Protein AF-A0A239NAW5-F1 (afdb_monomer_lit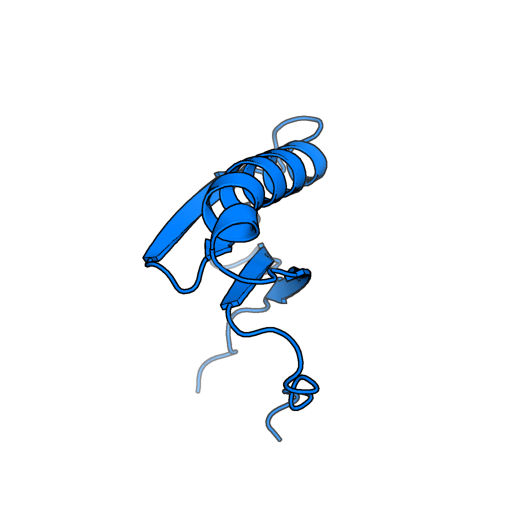e)

Structure (mmCIF, N/CA/C/O backbone):
data_AF-A0A239NAW5-F1
#
_entry.id   AF-A0A239NAW5-F1
#
loop_
_atom_site.group_PDB
_atom_site.id
_atom_site.type_symbol
_atom_site.label_atom_id
_atom_site.label_alt_id
_atom_site.label_comp_id
_atom_site.label_asym_id
_atom_site.label_entity_id
_atom_site.label_seq_id
_atom_site.pdbx_PDB_ins_code
_atom_site.Cartn_x
_atom_site.Cartn_y
_atom_site.Cartn_z
_atom_site.occupancy
_atom_site.B_iso_or_equiv
_atom_site.auth_seq_id
_atom_site.auth_comp_id
_atom_site.auth_asym_id
_atom_site.auth_atom_id
_atom_site.pdbx_PDB_model_num
ATOM 1 N N . MET A 1 1 ? -25.492 -6.378 -9.970 1.00 29.95 1 MET A N 1
ATOM 2 C CA . MET A 1 1 ? -24.790 -5.607 -11.021 1.00 29.95 1 MET A CA 1
ATOM 3 C C . MET A 1 1 ? -23.358 -5.449 -10.565 1.00 29.95 1 MET A C 1
ATOM 5 O O . MET A 1 1 ? -23.168 -5.020 -9.440 1.00 29.95 1 MET A O 1
ATOM 9 N N . ALA A 1 2 ? -22.381 -5.875 -11.358 1.00 33.94 2 ALA A N 1
ATOM 10 C CA . ALA A 1 2 ? -20.978 -5.794 -10.970 1.00 33.94 2 ALA A CA 1
ATOM 11 C C . ALA A 1 2 ? -20.490 -4.349 -11.194 1.00 33.94 2 ALA A C 1
ATOM 13 O O . ALA A 1 2 ? -20.532 -3.866 -12.322 1.00 33.94 2 ALA A O 1
ATOM 14 N N . TRP A 1 3 ? -20.103 -3.642 -10.127 1.00 39.53 3 TRP A N 1
ATOM 15 C CA . TRP A 1 3 ? -19.719 -2.217 -10.156 1.00 39.53 3 TRP A CA 1
ATOM 16 C C . TRP A 1 3 ? -18.268 -1.978 -10.613 1.00 39.53 3 TRP A C 1
ATOM 18 O O . TRP A 1 3 ? -17.663 -0.956 -10.298 1.00 39.53 3 TRP A O 1
ATOM 28 N N . TRP A 1 4 ? -17.696 -2.886 -11.401 1.00 45.91 4 TRP A N 1
ATOM 29 C CA . TRP A 1 4 ? -16.339 -2.722 -11.911 1.00 45.91 4 TRP A CA 1
ATOM 30 C C . TRP A 1 4 ? -16.360 -1.771 -13.111 1.00 45.91 4 TRP A C 1
ATOM 32 O O . TRP A 1 4 ? -16.792 -2.131 -14.211 1.00 45.91 4 TRP A O 1
ATOM 42 N N . ARG A 1 5 ? -15.893 -0.532 -12.912 1.00 43.50 5 ARG A N 1
ATOM 43 C CA . ARG A 1 5 ? -15.478 0.318 -14.034 1.00 43.50 5 ARG A CA 1
ATOM 44 C C . ARG A 1 5 ? -14.358 -0.414 -14.766 1.00 43.50 5 ARG A C 1
ATOM 46 O O . ARG A 1 5 ? -13.325 -0.728 -14.187 1.00 43.50 5 ARG A O 1
ATOM 53 N N . LYS A 1 6 ? -14.568 -0.675 -16.054 1.00 43.91 6 LYS A N 1
ATOM 54 C CA . LYS A 1 6 ? -13.543 -1.196 -16.958 1.00 43.91 6 LYS A CA 1
ATOM 55 C C . LYS A 1 6 ? -12.409 -0.160 -17.006 1.00 43.91 6 LYS A C 1
ATOM 57 O O . LYS A 1 6 ? -12.614 0.900 -17.598 1.00 43.91 6 LYS A O 1
ATOM 62 N N . LYS A 1 7 ? -11.279 -0.426 -16.330 1.00 52.47 7 LYS A N 1
ATOM 63 C CA . LYS A 1 7 ? -10.078 0.431 -16.366 1.00 52.47 7 LYS A CA 1
ATOM 64 C C . LYS A 1 7 ? -9.748 0.746 -17.835 1.00 52.47 7 LYS A C 1
ATOM 66 O O . LYS A 1 7 ? -9.735 -0.163 -18.673 1.00 52.47 7 LYS A O 1
ATOM 71 N N . GLN A 1 8 ? -9.566 2.029 -18.163 1.00 49.97 8 GLN A N 1
ATOM 72 C CA . GLN A 1 8 ? -8.993 2.427 -19.450 1.00 49.97 8 GLN A CA 1
ATOM 73 C C . GLN A 1 8 ? -7.591 1.822 -19.525 1.00 49.97 8 GLN A C 1
ATOM 75 O O . GLN A 1 8 ? -6.808 1.903 -18.586 1.00 49.97 8 GLN A O 1
ATOM 80 N N . ARG A 1 9 ? -7.342 1.094 -20.607 1.00 49.94 9 ARG A N 1
ATOM 81 C CA . ARG A 1 9 ? -6.321 0.050 -20.704 1.00 49.94 9 ARG A CA 1
ATOM 82 C C . ARG A 1 9 ? -4.985 0.618 -21.192 1.00 49.94 9 ARG A C 1
ATOM 84 O O . ARG A 1 9 ? -4.426 0.092 -22.147 1.00 49.94 9 ARG A O 1
ATOM 91 N N . ASP A 1 10 ? -4.533 1.703 -20.567 1.00 56.56 10 ASP A N 1
ATOM 92 C CA . ASP A 1 10 ? -3.248 2.347 -20.885 1.00 56.56 10 ASP A CA 1
ATOM 93 C C . ASP A 1 10 ? -2.121 1.906 -19.930 1.0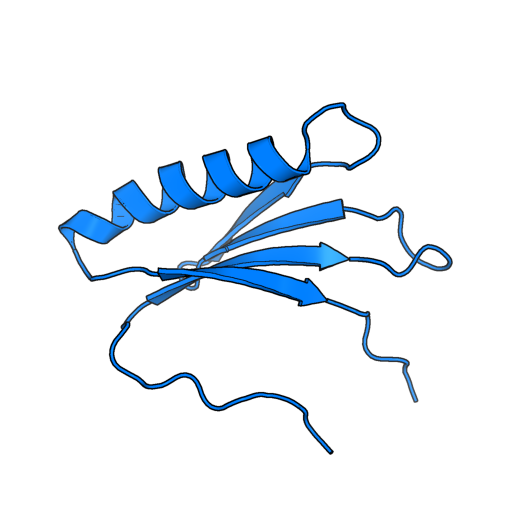0 56.56 10 ASP A C 1
ATOM 95 O O . ASP A 1 10 ? -0.947 2.147 -20.200 1.00 56.56 10 ASP A O 1
ATOM 99 N N . VAL A 1 11 ? -2.472 1.210 -18.844 1.00 60.91 11 VAL A N 1
ATOM 100 C CA . VAL A 1 11 ? -1.544 0.651 -17.855 1.00 60.91 11 VAL A CA 1
ATOM 101 C C . VAL A 1 11 ? -1.521 -0.871 -18.010 1.00 60.91 11 VAL A C 1
ATOM 103 O O . VAL A 1 11 ? -2.578 -1.497 -18.130 1.00 60.91 11 VAL A O 1
ATOM 106 N N . PHE A 1 12 ? -0.325 -1.459 -18.065 1.00 66.00 12 PHE A N 1
ATOM 107 C CA . PHE A 1 12 ? -0.155 -2.896 -18.306 1.00 66.00 12 PHE A CA 1
ATOM 108 C C . PHE A 1 12 ? -0.156 -3.731 -17.015 1.00 66.00 12 PHE A C 1
ATOM 110 O O . PHE A 1 12 ? -0.501 -4.904 -17.096 1.00 66.00 12 PHE A O 1
ATOM 117 N N . GLU A 1 13 ? 0.179 -3.130 -15.865 1.00 68.38 13 GLU A N 1
ATOM 118 C CA . GLU A 1 13 ? 0.113 -3.724 -14.518 1.00 68.38 13 GLU A CA 1
ATOM 119 C C . GLU A 1 13 ? -0.341 -2.676 -13.488 1.00 68.38 13 GLU A C 1
ATOM 121 O O . GLU A 1 13 ? -0.051 -1.488 -13.627 1.00 68.38 13 GLU A O 1
ATOM 126 N N . SER A 1 14 ? -1.048 -3.091 -12.434 1.00 74.56 14 SER A N 1
ATOM 127 C CA . SER A 1 14 ? -1.480 -2.186 -11.364 1.00 74.56 14 SER A CA 1
ATOM 128 C C . SER A 1 14 ? -1.107 -2.674 -9.965 1.00 74.56 14 SER A C 1
ATOM 130 O O . SER A 1 14 ? -1.040 -3.877 -9.704 1.00 74.56 14 SER A O 1
ATOM 132 N N . VAL A 1 15 ? -0.866 -1.716 -9.062 1.00 76.88 15 VAL A N 1
ATOM 133 C CA . VAL A 1 15 ? -0.740 -1.964 -7.622 1.00 76.88 15 VAL A CA 1
ATOM 134 C C . VAL A 1 15 ? -1.964 -1.374 -6.934 1.00 76.88 15 VAL A C 1
ATOM 136 O O . VAL A 1 15 ? -2.243 -0.187 -7.065 1.00 76.88 15 VAL A O 1
ATOM 139 N N . GLN A 1 16 ? -2.728 -2.192 -6.225 1.00 81.19 16 GLN A N 1
ATOM 140 C CA . GLN A 1 16 ? -3.950 -1.771 -5.545 1.00 81.19 16 GLN A CA 1
ATOM 141 C C . GLN A 1 16 ? -3.680 -1.604 -4.056 1.00 81.19 16 GLN A C 1
ATOM 143 O O . GLN A 1 16 ? -3.148 -2.522 -3.437 1.00 81.19 16 GLN A O 1
ATOM 148 N N . VAL A 1 17 ? -4.082 -0.466 -3.488 1.00 76.62 17 VAL A N 1
ATOM 149 C CA . VAL A 1 17 ? -4.156 -0.257 -2.037 1.00 76.62 17 VAL A CA 1
ATOM 150 C C . VAL A 1 17 ? -5.615 -0.388 -1.627 1.00 76.62 17 VAL A C 1
ATOM 152 O O . VAL A 1 17 ? -6.422 0.484 -1.930 1.00 76.62 17 VAL A O 1
ATOM 155 N N . MET A 1 18 ? -5.963 -1.491 -0.976 1.00 78.44 18 MET A N 1
ATOM 156 C CA . MET A 1 18 ? -7.322 -1.838 -0.578 1.00 78.44 18 MET A CA 1
ATOM 157 C C . MET A 1 18 ? -7.532 -1.584 0.908 1.00 78.44 18 MET A C 1
ATOM 159 O O . MET A 1 18 ? -6.747 -2.068 1.711 1.00 78.44 18 MET A O 1
ATOM 163 N N . TYR A 1 19 ? -8.622 -0.921 1.287 1.00 76.94 19 TYR A N 1
ATOM 164 C CA . TYR A 1 19 ? -9.106 -0.915 2.672 1.00 76.94 19 TYR A CA 1
ATOM 165 C C . TYR A 1 19 ? -10.272 -1.891 2.834 1.00 76.94 19 TYR A C 1
ATOM 167 O O . TYR A 1 19 ? -11.294 -1.725 2.162 1.00 76.94 19 TYR A O 1
ATOM 175 N N . VAL A 1 20 ? -10.144 -2.875 3.730 1.00 72.38 20 VAL A N 1
ATOM 176 C CA . VAL A 1 20 ? -11.238 -3.794 4.083 1.00 72.38 20 VAL A CA 1
ATOM 177 C C . VAL A 1 20 ? -12.001 -3.238 5.277 1.00 72.38 20 VAL A C 1
ATOM 179 O O . VAL A 1 20 ? -11.439 -3.036 6.350 1.00 72.38 20 VAL A O 1
ATOM 182 N N . LYS A 1 21 ? -13.292 -2.946 5.074 1.00 64.00 21 LYS A N 1
ATOM 183 C CA . LYS A 1 21 ? -14.146 -2.261 6.064 1.00 64.00 21 LYS A CA 1
ATOM 184 C C . LYS A 1 21 ? -15.161 -3.169 6.762 1.00 64.00 21 LYS A C 1
ATOM 186 O O . LYS A 1 21 ? -15.963 -2.673 7.551 1.00 64.00 21 LYS A O 1
ATOM 191 N N . ASP A 1 22 ? -15.167 -4.464 6.489 1.00 67.69 22 ASP A N 1
ATOM 192 C CA . ASP A 1 22 ? -15.970 -5.382 7.293 1.00 67.69 22 ASP A CA 1
ATOM 193 C C . ASP A 1 22 ? -15.336 -5.509 8.666 1.00 67.69 22 ASP A C 1
ATOM 195 O O . ASP A 1 22 ? -14.183 -5.897 8.760 1.00 67.69 22 ASP A O 1
ATOM 199 N N . LYS A 1 23 ? -16.075 -5.075 9.685 1.00 55.16 23 LYS A N 1
ATOM 200 C CA . LYS A 1 23 ? -15.655 -5.045 11.090 1.00 55.16 23 LYS A CA 1
ATOM 201 C C . LYS A 1 23 ? -16.235 -6.215 11.877 1.00 55.16 23 LYS A C 1
ATOM 203 O O . LYS A 1 23 ? -15.890 -6.375 13.047 1.00 55.16 23 LYS A O 1
ATOM 208 N N . ASP A 1 24 ? -17.169 -6.938 11.267 1.00 64.62 24 ASP A N 1
ATOM 209 C CA . ASP A 1 24 ? -17.950 -7.987 11.902 1.00 64.62 24 ASP A CA 1
ATOM 210 C C . ASP A 1 24 ? -17.260 -9.344 11.697 1.00 64.62 24 ASP A C 1
ATOM 212 O O . ASP A 1 24 ? -17.242 -10.156 12.624 1.00 64.62 24 ASP A O 1
ATOM 216 N N . GLU A 1 25 ? -16.625 -9.562 10.538 1.00 65.50 25 GLU A N 1
ATOM 217 C CA . GLU A 1 25 ? -15.902 -10.807 10.228 1.00 65.50 25 GLU A CA 1
ATOM 218 C C . GLU A 1 25 ? -14.368 -10.665 10.274 1.00 65.50 25 GLU A C 1
ATOM 220 O O . GLU A 1 25 ? -13.669 -11.610 10.655 1.00 65.50 25 GLU A O 1
ATOM 225 N N . TYR A 1 26 ? -13.827 -9.476 9.981 1.00 62.25 26 TYR A N 1
ATOM 226 C CA . TYR A 1 26 ? -12.382 -9.226 9.949 1.00 62.25 26 TYR A CA 1
ATOM 227 C C . TYR A 1 26 ? -12.004 -7.932 10.692 1.00 62.25 26 TYR A C 1
ATOM 229 O O . TYR A 1 26 ? -12.763 -6.969 10.721 1.00 62.25 26 TYR A O 1
ATOM 237 N N . PRO A 1 27 ? -10.826 -7.846 11.333 1.00 67.94 27 PRO A N 1
ATOM 238 C CA . PRO A 1 27 ? -10.273 -6.550 11.700 1.00 67.94 27 PRO A CA 1
ATOM 239 C C . PRO A 1 27 ? -10.024 -5.759 10.410 1.00 67.94 27 PRO A C 1
ATOM 241 O O . PRO A 1 27 ? -9.497 -6.341 9.460 1.00 67.94 27 PRO A O 1
ATOM 244 N N . PRO A 1 28 ? -10.370 -4.463 10.339 1.00 73.75 28 PRO A N 1
ATOM 245 C CA . PRO A 1 28 ? -10.063 -3.678 9.155 1.00 73.75 28 PRO A CA 1
ATOM 246 C C . PRO A 1 28 ? -8.552 -3.682 8.912 1.00 73.75 28 PRO A C 1
ATOM 248 O O . PRO A 1 28 ? -7.786 -3.671 9.872 1.00 73.75 28 PRO A O 1
ATOM 251 N N . PHE A 1 29 ? -8.126 -3.689 7.652 1.00 79.94 29 PHE A N 1
ATOM 252 C CA . PHE A 1 29 ? -6.717 -3.632 7.250 1.00 79.94 29 PHE A CA 1
ATOM 253 C C . PHE A 1 29 ? -6.560 -2.924 5.902 1.00 79.94 29 PHE A C 1
ATOM 255 O O . PHE A 1 29 ? -7.514 -2.831 5.122 1.00 79.94 29 PHE A O 1
ATOM 262 N N . PHE A 1 30 ? -5.352 -2.432 5.636 1.00 83.44 30 PHE A N 1
ATOM 263 C CA . PHE A 1 30 ? -4.912 -1.972 4.327 1.00 83.44 30 PHE A CA 1
ATOM 264 C C . PHE A 1 30 ? -4.070 -3.064 3.659 1.00 83.44 30 PHE A C 1
ATOM 266 O O . PHE A 1 30 ? -3.153 -3.591 4.281 1.00 83.44 30 PHE A O 1
ATOM 273 N N . ILE A 1 31 ? -4.350 -3.399 2.401 1.00 83.69 31 ILE A N 1
ATOM 274 C CA . ILE A 1 31 ? -3.511 -4.297 1.597 1.00 83.69 31 ILE A CA 1
ATOM 275 C C . ILE A 1 31 ? -2.989 -3.549 0.385 1.00 83.69 31 ILE A C 1
ATOM 277 O O . ILE A 1 31 ? -3.781 -3.080 -0.425 1.00 83.69 31 ILE A O 1
ATOM 281 N N . ALA A 1 32 ? -1.672 -3.515 0.218 1.00 85.56 32 ALA A N 1
ATOM 282 C CA . ALA A 1 32 ? -1.041 -3.240 -1.063 1.00 85.56 32 ALA A CA 1
ATOM 283 C C . ALA A 1 32 ? -0.869 -4.568 -1.813 1.00 85.56 32 ALA A C 1
ATOM 285 O O . ALA A 1 32 ? -0.345 -5.525 -1.250 1.00 85.56 32 ALA A O 1
ATOM 286 N N . SER A 1 33 ? -1.309 -4.667 -3.064 1.00 83.75 33 SER A N 1
ATOM 287 C CA . SER A 1 33 ? -1.159 -5.889 -3.867 1.00 83.75 33 SER A CA 1
ATOM 288 C C . SER A 1 33 ? -0.825 -5.571 -5.314 1.00 83.75 33 SER A C 1
ATOM 290 O O . SER A 1 33 ? -1.301 -4.572 -5.843 1.00 83.75 33 SER A O 1
ATOM 292 N N . CYS A 1 34 ? -0.004 -6.405 -5.947 1.00 85.19 34 CYS A N 1
ATOM 293 C CA . CYS A 1 34 ? 0.401 -6.262 -7.342 1.00 85.19 34 CYS A CA 1
ATOM 294 C C . CYS A 1 34 ? -0.004 -7.498 -8.152 1.00 85.19 34 CYS A C 1
ATOM 296 O O . CYS A 1 34 ? 0.011 -8.620 -7.641 1.00 85.19 34 CYS A O 1
ATOM 298 N N . GLU A 1 35 ? -0.299 -7.309 -9.438 1.00 84.12 35 GLU A N 1
ATOM 299 C CA . GLU A 1 35 ? -0.616 -8.390 -10.385 1.00 84.12 35 GLU A CA 1
ATOM 300 C C . GLU A 1 35 ? 0.506 -9.437 -10.513 1.00 84.12 35 GLU A C 1
ATOM 302 O O . GLU A 1 35 ? 0.238 -10.590 -10.853 1.00 84.12 35 GLU A O 1
ATOM 307 N N . CYS A 1 36 ? 1.744 -9.084 -10.148 1.00 83.81 36 CYS A N 1
ATOM 308 C CA . CYS A 1 36 ? 2.874 -10.011 -10.097 1.00 83.81 36 CYS A CA 1
ATOM 309 C C . CYS A 1 36 ? 2.797 -11.039 -8.944 1.00 83.81 36 CYS A C 1
ATOM 311 O O . CYS A 1 36 ? 3.630 -11.945 -8.870 1.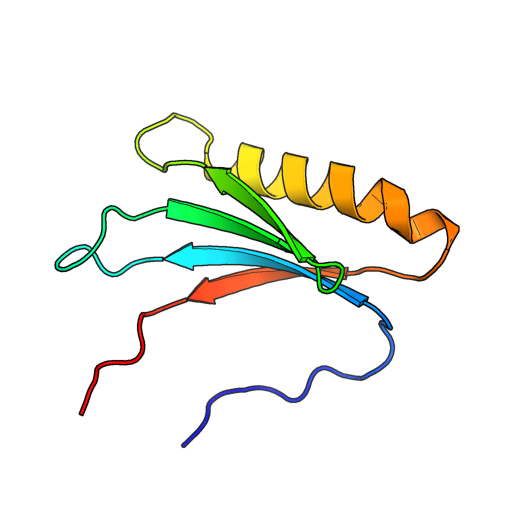00 83.81 36 CYS A O 1
ATOM 313 N N . GLY A 1 37 ? 1.818 -10.909 -8.038 1.00 83.38 37 GLY A N 1
ATOM 314 C CA . GLY A 1 37 ? 1.605 -11.799 -6.893 1.00 83.38 37 GLY A CA 1
ATOM 315 C C . GLY A 1 37 ? 2.218 -11.318 -5.574 1.00 83.38 37 GLY A C 1
ATOM 316 O O . GLY A 1 37 ? 2.163 -12.043 -4.583 1.00 83.38 37 GLY A O 1
ATOM 317 N N . TRP A 1 38 ? 2.795 -10.115 -5.535 1.00 88.06 38 TRP A N 1
ATOM 318 C CA . TRP A 1 38 ? 3.243 -9.490 -4.289 1.00 88.06 38 TRP A CA 1
ATOM 319 C C . TRP A 1 38 ? 2.065 -8.901 -3.501 1.00 88.06 38 TRP A C 1
ATOM 321 O O . TRP A 1 38 ? 1.139 -8.334 -4.085 1.00 88.06 38 TRP A O 1
ATOM 331 N N . SER A 1 39 ? 2.131 -8.994 -2.171 1.00 86.00 39 SER A N 1
ATOM 332 C CA . SER A 1 39 ? 1.185 -8.348 -1.260 1.00 86.00 39 SER A CA 1
ATOM 333 C C . SER A 1 39 ? 1.858 -7.889 0.036 1.00 86.00 39 SER A C 1
ATOM 335 O O . SER A 1 39 ? 2.641 -8.645 0.614 1.00 86.00 39 SER A O 1
ATOM 337 N N . GLY A 1 40 ? 1.497 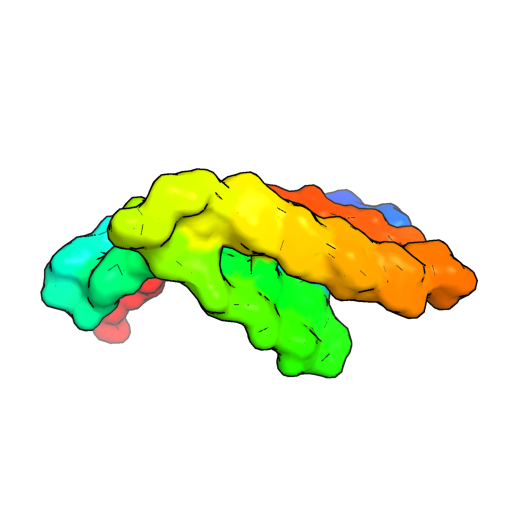-6.702 0.522 1.00 85.94 40 GLY A N 1
ATOM 338 C CA . GLY A 1 40 ? 1.817 -6.179 1.852 1.00 85.94 40 GLY A CA 1
ATOM 339 C C . GLY A 1 40 ? 0.541 -5.831 2.622 1.00 85.94 40 GLY A C 1
ATOM 340 O O . GLY A 1 40 ? -0.415 -5.337 2.029 1.00 85.94 40 GLY A O 1
ATOM 341 N N . GLU A 1 41 ? 0.513 -6.099 3.928 1.00 88.00 41 GLU A N 1
ATOM 342 C CA . GLU A 1 41 ? -0.628 -5.829 4.818 1.00 88.00 41 GLU A CA 1
ATOM 343 C C . GLU A 1 41 ? -0.211 -4.827 5.900 1.00 88.00 41 GLU A C 1
ATOM 345 O O . GLU A 1 41 ? 0.818 -5.018 6.545 1.00 88.00 41 GLU A O 1
ATOM 350 N N . GLN A 1 42 ? -1.024 -3.790 6.116 1.00 87.62 42 GLN A N 1
ATOM 351 C CA . GLN A 1 42 ? -0.848 -2.788 7.168 1.00 87.62 42 GLN A CA 1
ATOM 352 C C . GLN A 1 42 ? -2.125 -2.651 7.991 1.00 87.62 42 GLN A C 1
ATOM 354 O O . GLN A 1 42 ? -3.232 -2.592 7.447 1.00 87.62 42 GLN A O 1
ATOM 359 N N . ARG A 1 43 ? -1.995 -2.594 9.318 1.00 81.06 43 ARG A N 1
ATOM 360 C CA . ARG A 1 43 ? -3.157 -2.612 10.212 1.00 81.06 43 ARG A CA 1
ATOM 361 C C . ARG A 1 43 ? -3.519 -1.209 10.723 1.00 81.06 43 ARG A C 1
ATOM 363 O O . ARG A 1 43 ? -2.657 -0.517 11.246 1.00 81.06 43 ARG A O 1
ATOM 370 N N . PRO A 1 44 ? -4.785 -0.769 10.609 1.00 77.50 44 PRO A N 1
ATOM 371 C CA . PRO A 1 44 ? -5.260 0.576 10.938 1.00 77.50 44 PRO A CA 1
ATOM 372 C C . PRO A 1 44 ? -5.266 0.909 12.431 1.00 77.50 44 PRO A C 1
ATOM 374 O O . PRO A 1 44 ? -5.553 2.052 12.780 1.00 77.50 44 PRO A O 1
ATOM 377 N N . ASP A 1 45 ? -5.008 -0.053 13.320 1.00 80.44 45 ASP A N 1
ATOM 378 C CA . ASP A 1 45 ? -4.732 0.226 14.731 1.00 80.44 45 ASP A CA 1
ATOM 379 C C . ASP A 1 45 ? -3.353 0.877 14.938 1.00 80.44 45 ASP A C 1
ATOM 381 O O . ASP A 1 45 ? -3.122 1.499 15.978 1.00 80.44 45 ASP A O 1
ATOM 385 N N . GLU A 1 46 ? -2.474 0.822 13.934 1.00 78.88 46 GLU A N 1
ATOM 386 C CA . GLU A 1 46 ? -1.209 1.546 13.918 1.00 78.88 46 GLU A CA 1
ATOM 387 C C . GLU A 1 46 ? -1.372 2.966 13.337 1.00 78.88 46 GLU A C 1
ATOM 389 O O . GLU A 1 46 ? -2.002 3.159 12.288 1.00 78.88 46 GLU A O 1
ATOM 394 N N . PRO A 1 47 ? -0.802 4.002 13.984 1.00 82.81 47 PRO A N 1
ATOM 395 C CA . PRO A 1 47 ? -0.802 5.351 13.432 1.00 82.81 47 PRO A CA 1
ATOM 396 C C . PRO A 1 47 ? -0.086 5.391 12.078 1.00 82.81 47 PRO A C 1
ATOM 398 O O . PRO A 1 47 ? 1.085 5.035 11.986 1.00 82.81 47 PRO A O 1
ATOM 401 N N . GLY A 1 48 ? -0.768 5.887 11.046 1.00 84.88 48 GLY A N 1
ATOM 402 C CA . GLY A 1 48 ? -0.184 6.051 9.713 1.00 84.88 48 GLY A CA 1
ATOM 403 C C . GLY A 1 48 ? -0.216 4.798 8.829 1.00 84.88 48 GLY A C 1
ATOM 404 O O . GLY A 1 48 ? 0.519 4.728 7.847 1.00 84.88 48 GLY A O 1
ATOM 405 N N . ALA A 1 49 ? -1.021 3.787 9.173 1.00 85.69 49 ALA A N 1
ATOM 406 C CA . ALA A 1 49 ? -1.100 2.533 8.420 1.00 85.69 49 ALA A CA 1
ATOM 407 C C . ALA A 1 49 ? -1.538 2.707 6.955 1.00 85.69 49 ALA A C 1
ATOM 409 O O . ALA A 1 49 ? -1.095 1.956 6.086 1.00 85.69 49 ALA A O 1
ATOM 410 N N . GLU A 1 50 ? -2.385 3.701 6.669 1.00 86.06 50 GLU A N 1
ATOM 411 C CA . GLU A 1 50 ? -2.781 4.038 5.299 1.00 86.06 50 GLU A CA 1
ATOM 412 C C . GLU A 1 50 ? -1.569 4.549 4.514 1.00 86.06 50 GLU A C 1
ATOM 414 O O . GLU A 1 50 ? -1.230 4.014 3.460 1.00 86.06 50 GLU A O 1
ATOM 419 N N . GLU A 1 51 ? -0.858 5.534 5.064 1.00 89.25 51 GLU A N 1
ATOM 420 C CA . GLU A 1 51 ? 0.350 6.097 4.469 1.00 89.25 51 GLU A CA 1
ATOM 421 C C . GLU A 1 51 ? 1.448 5.040 4.291 1.00 89.25 51 GLU A C 1
ATOM 423 O O . GLU A 1 51 ? 2.127 5.041 3.265 1.00 89.25 51 GLU A O 1
ATOM 428 N N . ALA A 1 52 ? 1.592 4.112 5.241 1.00 89.31 52 ALA A N 1
ATOM 429 C CA . ALA A 1 52 ? 2.515 2.984 5.140 1.00 89.31 52 ALA A CA 1
ATOM 430 C C . ALA A 1 52 ? 2.139 2.037 3.990 1.00 89.31 52 ALA A C 1
ATOM 432 O O . ALA A 1 52 ? 3.007 1.649 3.211 1.00 89.31 52 ALA A O 1
ATOM 433 N N . ALA A 1 53 ? 0.851 1.722 3.818 1.00 88.62 53 ALA A N 1
ATOM 434 C CA . ALA A 1 53 ? 0.390 0.871 2.722 1.00 88.62 53 ALA A CA 1
ATOM 435 C C . ALA A 1 53 ? 0.621 1.525 1.352 1.00 88.62 53 ALA A C 1
ATOM 437 O O . ALA A 1 53 ? 1.052 0.860 0.408 1.00 88.62 53 ALA A O 1
ATOM 438 N N . PHE A 1 54 ? 0.394 2.838 1.236 1.00 87.81 54 PHE A N 1
ATOM 439 C CA . PHE A 1 54 ? 0.753 3.570 0.021 1.00 87.81 54 PHE A CA 1
ATOM 440 C C . PHE A 1 54 ? 2.264 3.616 -0.196 1.00 87.81 54 PHE A C 1
ATOM 442 O O . PHE A 1 54 ? 2.697 3.463 -1.335 1.00 87.81 54 PHE A O 1
ATOM 449 N N . ALA A 1 55 ? 3.071 3.819 0.846 1.00 90.00 55 ALA A N 1
ATOM 450 C CA . ALA A 1 55 ? 4.525 3.822 0.719 1.00 90.00 55 ALA A CA 1
ATOM 451 C C . ALA A 1 55 ? 5.052 2.464 0.225 1.00 90.00 55 ALA A C 1
ATOM 453 O O . ALA A 1 55 ? 5.849 2.434 -0.712 1.00 90.00 55 ALA A O 1
ATOM 454 N N . ASP A 1 56 ? 4.543 1.357 0.772 1.00 89.31 56 ASP A N 1
ATOM 455 C CA . ASP A 1 56 ? 4.865 0.000 0.319 1.00 89.31 56 ASP A CA 1
ATOM 456 C C . ASP A 1 56 ? 4.440 -0.223 -1.139 1.00 89.31 56 ASP A C 1
ATOM 458 O O . ASP A 1 56 ? 5.208 -0.759 -1.940 1.00 89.31 56 ASP A O 1
ATOM 462 N N . ALA A 1 57 ? 3.238 0.230 -1.513 1.00 89.06 57 ALA A N 1
ATOM 463 C CA . ALA A 1 57 ? 2.746 0.138 -2.884 1.00 89.06 57 ALA A CA 1
ATOM 464 C C . ALA A 1 57 ? 3.627 0.906 -3.879 1.00 89.06 57 ALA A C 1
ATOM 466 O O . ALA A 1 57 ? 3.922 0.385 -4.952 1.00 89.06 57 ALA A O 1
ATOM 467 N N . HIS A 1 58 ? 4.069 2.118 -3.528 1.00 89.75 58 HIS A N 1
ATOM 468 C CA . HIS A 1 58 ? 4.964 2.912 -4.375 1.00 89.75 58 HIS A CA 1
ATOM 469 C C . HIS A 1 58 ? 6.357 2.284 -4.461 1.00 89.75 58 HIS A C 1
ATOM 471 O O . HIS A 1 58 ? 6.876 2.126 -5.560 1.00 89.75 58 HIS A O 1
ATOM 477 N N . ALA A 1 59 ? 6.925 1.842 -3.335 1.00 89.62 59 ALA A N 1
ATOM 478 C CA . ALA A 1 59 ? 8.221 1.167 -3.320 1.00 89.62 59 ALA A CA 1
ATOM 479 C C . ALA A 1 59 ? 8.211 -0.116 -4.166 1.00 89.62 59 ALA A C 1
ATOM 481 O O . ALA A 1 59 ? 9.202 -0.437 -4.820 1.00 89.62 59 ALA A O 1
ATOM 482 N N . HIS A 1 60 ? 7.092 -0.846 -4.183 1.00 89.38 60 HIS A N 1
ATOM 483 C CA . HIS A 1 60 ? 6.930 -2.001 -5.058 1.00 89.38 60 HIS A CA 1
ATOM 484 C C . HIS A 1 60 ? 6.697 -1.606 -6.522 1.00 89.38 60 HIS A C 1
ATOM 486 O O . HIS A 1 60 ? 7.281 -2.214 -7.415 1.00 89.38 60 HIS A O 1
ATOM 492 N N . ALA A 1 61 ? 5.874 -0.588 -6.789 1.00 87.06 61 ALA A N 1
ATOM 493 C CA . ALA A 1 61 ? 5.643 -0.086 -8.141 1.00 87.06 61 ALA A CA 1
ATOM 494 C C . ALA A 1 61 ? 6.946 0.383 -8.807 1.00 87.06 61 ALA A C 1
ATOM 496 O O . ALA A 1 61 ? 7.143 0.111 -9.988 1.00 87.06 61 ALA A O 1
ATOM 497 N N . ASP A 1 62 ? 7.862 0.996 -8.051 1.00 86.88 62 ASP A N 1
ATOM 498 C CA . ASP A 1 62 ? 9.182 1.419 -8.534 1.00 86.88 62 ASP A CA 1
ATOM 499 C C . ASP A 1 62 ? 10.018 0.246 -9.082 1.00 86.88 62 ASP A C 1
ATOM 501 O O . ASP A 1 62 ? 10.766 0.424 -10.041 1.00 86.88 62 ASP A O 1
ATOM 505 N N . VAL A 1 63 ? 9.847 -0.973 -8.546 1.00 85.06 63 VAL A N 1
ATOM 506 C CA . VAL A 1 63 ? 10.514 -2.189 -9.057 1.00 85.06 63 VAL A CA 1
ATOM 507 C C . VAL A 1 63 ? 10.061 -2.524 -10.482 1.00 85.06 63 VAL A C 1
ATOM 509 O O . VAL A 1 63 ? 10.848 -3.029 -11.281 1.00 85.06 63 VAL A O 1
ATOM 512 N N . HIS A 1 64 ? 8.803 -2.236 -10.818 1.00 81.25 64 HIS A N 1
ATOM 513 C CA . HIS A 1 64 ? 8.236 -2.539 -12.133 1.00 81.25 64 HIS A CA 1
ATOM 514 C C . HIS A 1 64 ? 8.223 -1.346 -13.083 1.00 81.25 64 HIS A C 1
ATOM 516 O O . HIS A 1 64 ? 8.196 -1.555 -14.293 1.00 81.25 64 HIS A O 1
ATOM 522 N N . ALA A 1 65 ? 8.259 -0.111 -12.573 1.00 73.00 65 ALA A N 1
ATOM 523 C CA . ALA A 1 65 ? 8.194 1.112 -13.373 1.00 73.00 65 ALA A CA 1
ATOM 524 C C . ALA A 1 65 ? 9.324 1.203 -14.416 1.00 73.00 65 ALA A C 1
ATOM 526 O O . ALA A 1 65 ? 9.141 1.792 -15.482 1.00 73.00 65 ALA A O 1
ATOM 527 N N . GLU A 1 66 ? 10.476 0.578 -14.145 1.00 69.31 66 GLU A N 1
ATOM 528 C CA . GLU A 1 66 ? 11.587 0.460 -15.099 1.00 69.31 66 GLU A CA 1
ATOM 529 C C . GLU A 1 66 ? 11.284 -0.487 -16.280 1.00 69.31 66 GLU A C 1
ATOM 531 O O . GLU A 1 66 ? 11.926 -0.394 -17.328 1.00 69.31 66 GLU A O 1
ATOM 536 N N . ILE A 1 67 ? 10.304 -1.384 -16.135 1.00 71.38 67 ILE A N 1
ATOM 537 C CA . ILE A 1 67 ? 9.933 -2.424 -17.107 1.00 71.38 67 ILE A CA 1
ATOM 538 C C . ILE A 1 67 ? 8.640 -2.046 -17.842 1.00 71.38 67 ILE A C 1
ATOM 540 O O . ILE A 1 67 ? 8.550 -2.197 -19.064 1.00 71.38 67 ILE A O 1
ATOM 544 N N . MET A 1 68 ? 7.639 -1.547 -17.116 1.00 72.38 68 MET A N 1
ATOM 545 C CA . MET A 1 68 ? 6.323 -1.188 -17.640 1.00 72.38 68 MET A CA 1
ATOM 546 C C . MET A 1 68 ? 5.664 -0.086 -16.806 1.00 72.38 68 MET A C 1
ATOM 548 O O . MET A 1 68 ? 5.887 -0.004 -15.601 1.00 72.38 68 MET A O 1
ATOM 552 N N . PRO A 1 69 ? 4.826 0.769 -17.418 1.00 74.56 69 PRO A N 1
ATOM 553 C CA . PRO A 1 69 ? 4.089 1.767 -16.659 1.00 74.56 69 PRO A CA 1
ATOM 554 C C . PRO A 1 69 ? 3.128 1.073 -15.684 1.00 74.56 69 PRO A C 1
ATOM 556 O O . PRO A 1 69 ? 2.301 0.260 -16.110 1.00 74.56 69 PRO A O 1
ATOM 559 N N . ILE A 1 70 ? 3.243 1.425 -14.400 1.00 79.38 70 ILE A N 1
ATOM 560 C CA . ILE A 1 70 ? 2.387 0.961 -13.305 1.00 79.38 70 ILE A CA 1
ATOM 561 C C . ILE A 1 70 ? 1.609 2.133 -12.714 1.00 79.38 70 ILE A C 1
ATOM 563 O O . ILE A 1 70 ? 2.136 3.231 -12.538 1.00 79.38 70 ILE A O 1
ATOM 567 N N . GLU A 1 71 ? 0.354 1.873 -12.360 1.00 82.94 71 GLU A N 1
ATOM 568 C CA . GLU A 1 71 ? -0.504 2.790 -11.613 1.00 82.94 71 GLU A CA 1
ATOM 569 C C . GLU A 1 71 ? -0.788 2.231 -10.212 1.00 82.94 71 GLU A C 1
ATOM 571 O O . GLU A 1 71 ? -1.168 1.064 -10.066 1.00 82.94 71 GLU A O 1
ATOM 576 N N . VAL A 1 72 ? -0.636 3.081 -9.191 1.00 82.81 72 VAL A N 1
ATOM 577 C CA . VAL A 1 72 ? -1.080 2.795 -7.821 1.00 82.81 72 VAL A CA 1
ATOM 578 C C . VAL A 1 72 ? -2.527 3.260 -7.674 1.00 82.81 72 VAL A C 1
ATOM 580 O O . VAL A 1 72 ? -2.816 4.453 -7.771 1.00 82.81 72 VAL A O 1
ATOM 583 N N . VAL A 1 73 ? -3.445 2.325 -7.442 1.00 80.19 73 VAL A N 1
ATOM 584 C CA . VAL A 1 73 ? -4.887 2.589 -7.397 1.00 80.19 73 VAL A CA 1
ATOM 585 C C . VAL A 1 73 ? -5.413 2.436 -5.967 1.00 80.19 73 VAL A C 1
ATOM 587 O O . VAL A 1 73 ? -5.298 1.349 -5.396 1.00 80.19 73 VAL A O 1
ATOM 590 N N . PRO A 1 74 ? -6.021 3.483 -5.381 1.00 79.62 74 PRO A N 1
ATOM 591 C CA . PRO A 1 74 ? -6.725 3.369 -4.112 1.00 79.62 74 PRO A CA 1
ATOM 592 C C . PRO A 1 74 ? -8.088 2.703 -4.310 1.00 79.62 74 PRO A C 1
ATOM 594 O O . PRO A 1 74 ? -8.904 3.153 -5.117 1.00 79.62 74 PRO A O 1
ATOM 597 N N . GLU A 1 75 ? -8.365 1.654 -3.546 1.00 74.62 75 GLU A N 1
ATOM 598 C CA . GLU A 1 75 ? -9.620 0.911 -3.594 1.00 74.62 75 GLU A CA 1
ATOM 599 C C . GLU A 1 75 ? -10.172 0.669 -2.182 1.00 74.62 75 GLU A C 1
ATOM 601 O O . GLU A 1 75 ? -9.450 0.543 -1.196 1.00 74.62 75 GLU A O 1
ATOM 606 N N . VAL A 1 76 ? -11.497 0.606 -2.070 1.00 70.56 76 VAL A N 1
ATOM 607 C CA . VAL A 1 76 ? -12.166 0.188 -0.834 1.00 70.56 76 VAL A CA 1
ATOM 608 C C . VAL A 1 76 ? -12.858 -1.126 -1.138 1.00 70.56 76 VAL A C 1
ATOM 610 O O . VAL A 1 76 ? -13.811 -1.159 -1.920 1.00 70.56 76 VAL A O 1
ATOM 613 N N . ALA A 1 77 ? -12.360 -2.201 -0.537 1.00 65.38 77 ALA A N 1
ATOM 614 C CA . ALA A 1 77 ? -12.934 -3.523 -0.670 1.00 65.38 77 ALA A CA 1
ATOM 615 C C . ALA A 1 77 ? -13.945 -3.736 0.461 1.00 65.38 77 ALA A C 1
ATOM 617 O O . ALA A 1 77 ? -13.636 -3.633 1.647 1.00 65.38 77 ALA A O 1
ATOM 618 N N . TYR A 1 78 ? -15.179 -4.038 0.086 1.00 60.75 78 TYR A N 1
ATOM 619 C CA . TYR A 1 78 ? -16.144 -4.634 0.997 1.00 60.75 78 TYR A CA 1
ATOM 620 C C . TYR A 1 78 ? -16.134 -6.128 0.685 1.00 60.75 78 TYR A C 1
ATOM 622 O O . TYR A 1 78 ? -16.140 -6.466 -0.507 1.00 60.75 78 TYR A O 1
ATOM 630 N N . PRO A 1 79 ? -16.079 -7.025 1.684 1.00 54.91 79 PRO A N 1
ATOM 631 C CA . PRO A 1 79 ? -16.306 -8.427 1.398 1.00 54.91 79 PRO A CA 1
ATOM 632 C C . PRO A 1 79 ? -17.640 -8.543 0.675 1.00 54.91 79 PRO A C 1
ATOM 634 O O . PRO A 1 79 ? -18.594 -7.804 0.935 1.00 54.91 79 PRO A O 1
ATOM 637 N N . ILE A 1 80 ? -17.649 -9.402 -0.335 1.00 55.56 80 ILE A N 1
ATOM 638 C CA . ILE A 1 80 ? -18.863 -9.692 -1.074 1.00 55.56 80 ILE A CA 1
ATOM 639 C C . ILE A 1 80 ? -19.791 -10.331 -0.049 1.00 55.56 80 ILE A C 1
ATOM 641 O O . ILE A 1 80 ? -19.521 -11.454 0.368 1.00 55.56 80 ILE A O 1
ATOM 645 N N . ASP A 1 81 ? -20.836 -9.603 0.362 1.00 46.75 81 ASP A N 1
ATOM 646 C CA . ASP A 1 81 ? -21.951 -10.167 1.119 1.00 46.75 81 ASP A CA 1
ATOM 647 C C . ASP A 1 81 ? -22.348 -11.466 0.411 1.00 46.75 81 ASP A C 1
ATOM 649 O O . ASP A 1 81 ? -22.834 -11.451 -0.728 1.00 46.75 81 ASP A O 1
ATOM 653 N N . HIS A 1 82 ? -22.044 -12.593 1.050 1.00 36.84 82 HIS A N 1
ATOM 654 C CA . HIS A 1 82 ? -22.397 -13.912 0.554 1.00 36.84 82 HIS A CA 1
ATOM 655 C C . HIS A 1 82 ? -23.920 -13.998 0.379 1.00 36.84 82 HIS A C 1
ATOM 657 O O . HIS A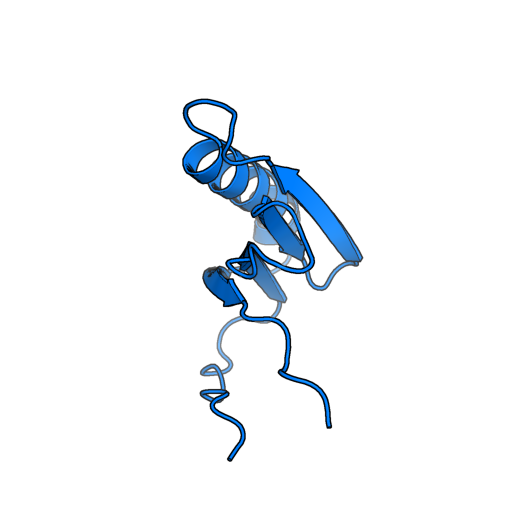 1 82 ? -24.686 -13.599 1.261 1.00 36.84 82 HIS A O 1
ATOM 663 N N . PRO A 1 83 ? -24.375 -14.571 -0.741 1.00 42.03 83 PRO A N 1
ATOM 664 C CA . PRO A 1 83 ? -25.371 -15.635 -0.683 1.00 42.03 83 PRO A CA 1
ATOM 665 C C . PRO A 1 83 ? -24.752 -17.015 -0.931 1.00 42.03 83 PRO A C 1
ATOM 667 O O . PRO A 1 83 ? -23.797 -17.122 -1.737 1.00 42.03 83 PRO A O 1
#

Organism: NCBI:txid560556

Radius of gyration: 13.79 Å; chains: 1; bounding box: 37×22×36 Å

Sequence 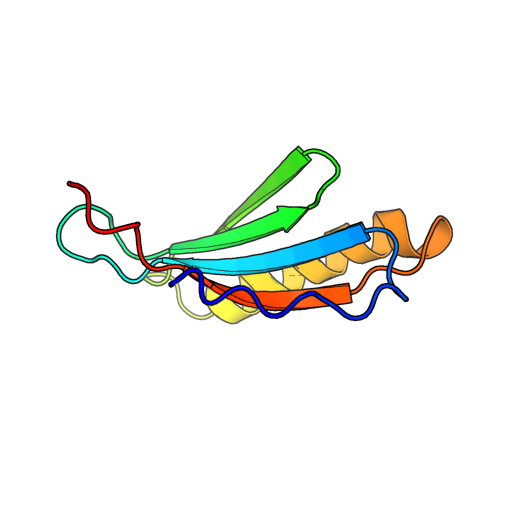(83 aa):
MAWWRKKQRDVFESVQVMYVKDKDEYPPFFIASCECGWSGEQRPDEPGAEEAAFADAHAHADVHAEIMPIEVVPEVAYPIDHP

Secondary structure (DSSP, 8-state):
--------TT-SEEEEEEEE---SSS--EEEEEETTS-EEEE-TTSTTHHHHHHHHHHHHHHHHHTTS-EEEEEEEEPP----

Foldseek 3Di:
DDPDDPPPPPFPKEWEWEWEDPVPPDQTWTWTAIPVGDIDIFHPVDPCSSVVRVVVNVVVQVVCVVPTDYYYHYYYDYPDPDD

pLDDT: mean 72.89, std 15.5, range [29.95, 90.0]